Protein AF-A0A7V9NM83-F1 (afdb_monomer_lite)

Foldseek 3Di:
DLLVLLVVLLVLLVVLLVLLVVLLVVLVVCLVVLLVLVVCVVVVNDDPCSVVVSVVVLVVNLVSLVVSLVSLVVSLVSLCPDPSNVVLSVLSPCLSVLSVVLSVCSVVSNSVVSSVSSVVSSVSSVVSSVPGD

Sequence (133 aa):
MTTVELKAGAQKVSTQIKNVSKFIFNLGGVARVIEDLDQEIAAKKASSSAPELNARNKQAVVSTIKNLRAGLAALEIEFRTKPALKNYLFQIQGIAEMTGVAEDQATAGQLTQSGKTLLLVVEKLSDTLAALP

pLDDT: mean 95.81, std 4.39, range [61.69, 98.75]

Structure (mmCIF, N/CA/C/O backbone):
data_AF-A0A7V9NM83-F1
#
_entry.id   AF-A0A7V9NM83-F1
#
loop_
_atom_site.group_PDB
_atom_site.id
_atom_site.type_symbol
_atom_site.label_atom_id
_atom_site.label_alt_id
_atom_site.label_comp_id
_atom_site.label_asym_id
_atom_site.label_entity_id
_atom_site.label_seq_id
_atom_site.pdbx_PDB_ins_code
_atom_site.Cartn_x
_atom_site.Cartn_y
_atom_site.Cartn_z
_atom_site.occupancy
_atom_site.B_iso_or_equiv
_atom_site.auth_seq_id
_atom_site.auth_comp_id
_atom_site.auth_asym_id
_atom_site.auth_atom_id
_atom_site.pdbx_PDB_model_num
ATOM 1 N N . MET A 1 1 ? -20.841 6.824 23.723 1.00 61.69 1 MET A N 1
ATOM 2 C CA . MET A 1 1 ? -19.601 7.305 23.067 1.00 61.69 1 MET A CA 1
ATOM 3 C C . MET A 1 1 ? -18.961 6.222 22.201 1.00 61.69 1 MET A C 1
ATOM 5 O O . MET A 1 1 ? -18.711 6.499 21.036 1.00 61.69 1 MET A O 1
ATOM 9 N N . THR A 1 2 ? -18.834 4.982 22.685 1.00 75.31 2 THR A N 1
ATOM 10 C CA . THR A 1 2 ? -18.213 3.845 21.974 1.00 75.31 2 THR A CA 1
ATOM 11 C C . THR A 1 2 ? -18.741 3.603 20.551 1.00 75.31 2 THR A C 1
ATOM 13 O O . THR A 1 2 ? -17.954 3.514 19.619 1.00 75.31 2 THR A O 1
ATOM 16 N N . THR A 1 3 ? -20.061 3.584 20.333 1.00 84.38 3 THR A N 1
ATOM 17 C CA . THR A 1 3 ? -20.652 3.344 18.997 1.00 84.38 3 THR A CA 1
ATOM 18 C C . THR A 1 3 ? -20.289 4.420 17.967 1.00 84.38 3 THR A C 1
ATOM 20 O O . THR A 1 3 ? -20.111 4.123 16.789 1.00 84.38 3 THR A O 1
ATOM 23 N N . VAL A 1 4 ? -20.143 5.678 18.397 1.00 89.19 4 VAL A N 1
ATOM 24 C CA . VAL A 1 4 ? -19.757 6.786 17.506 1.00 89.19 4 VAL A CA 1
ATOM 25 C C . VAL A 1 4 ? -18.293 6.647 17.088 1.00 89.19 4 VAL A C 1
ATOM 27 O O . VAL A 1 4 ? -17.969 6.835 15.918 1.00 89.19 4 VAL A O 1
ATOM 30 N N . GLU A 1 5 ? -17.415 6.271 18.020 1.00 89.94 5 GLU A N 1
ATOM 31 C CA . GLU A 1 5 ? -15.994 6.045 17.736 1.00 89.94 5 GLU A CA 1
ATOM 32 C C . GLU A 1 5 ? -15.766 4.843 16.814 1.00 89.94 5 GLU A C 1
ATOM 34 O O . GLU A 1 5 ? -14.952 4.932 15.897 1.00 89.94 5 GLU A O 1
ATOM 39 N N . LEU A 1 6 ? -16.518 3.755 17.011 1.00 93.75 6 LEU A N 1
ATOM 40 C CA . LEU A 1 6 ? -16.474 2.569 16.151 1.00 93.75 6 LEU A CA 1
ATOM 41 C C . LEU A 1 6 ? -16.924 2.903 14.725 1.00 93.75 6 LEU A C 1
ATOM 43 O O . LEU A 1 6 ? -16.205 2.612 13.770 1.00 93.75 6 LEU A O 1
ATOM 47 N N . LYS A 1 7 ? -18.041 3.626 14.579 1.00 94.81 7 LYS A N 1
ATOM 48 C CA . LYS A 1 7 ? -18.528 4.087 13.272 1.00 94.81 7 LYS A CA 1
ATOM 49 C C . LYS A 1 7 ? -17.524 5.005 12.571 1.00 94.81 7 LYS A C 1
ATOM 51 O O . LYS A 1 7 ? -17.302 4.872 11.368 1.00 94.81 7 LYS A O 1
ATOM 56 N N . ALA A 1 8 ? -16.895 5.920 13.307 1.00 94.94 8 ALA A N 1
ATOM 57 C CA . ALA A 1 8 ? -15.853 6.788 12.761 1.00 94.94 8 ALA A CA 1
ATOM 58 C C . ALA A 1 8 ? -14.611 5.988 12.325 1.00 94.94 8 ALA A C 1
ATOM 60 O O . ALA A 1 8 ? -14.050 6.255 11.261 1.00 94.94 8 ALA A O 1
ATOM 61 N N . GLY A 1 9 ? -14.206 4.981 13.106 1.00 95.50 9 GLY A N 1
ATOM 62 C CA . GLY A 1 9 ? -13.143 4.043 12.739 1.00 95.50 9 GLY A CA 1
ATOM 63 C C . GLY A 1 9 ? -13.467 3.290 11.447 1.00 95.50 9 GLY A C 1
ATOM 64 O O . GLY A 1 9 ? -12.674 3.322 10.508 1.00 95.50 9 GLY A O 1
ATOM 65 N N . ALA A 1 10 ? -14.667 2.714 11.347 1.00 97.38 10 ALA A N 1
ATOM 66 C CA . ALA A 1 10 ? -15.142 2.007 10.156 1.00 97.38 10 ALA A CA 1
ATOM 67 C C . ALA A 1 10 ? -15.143 2.904 8.907 1.00 97.38 10 ALA A C 1
ATOM 69 O O . ALA A 1 10 ? -14.687 2.500 7.836 1.00 97.38 10 ALA A O 1
ATOM 70 N N . GLN A 1 11 ? -15.580 4.161 9.038 1.00 97.50 11 GLN A N 1
ATOM 71 C CA . GLN A 1 11 ? -15.530 5.135 7.943 1.00 97.50 11 GLN A CA 1
ATOM 72 C C . GLN A 1 11 ? -14.099 5.398 7.458 1.00 97.50 11 GLN A C 1
ATOM 74 O O . GLN A 1 11 ? -13.860 5.494 6.249 1.00 97.50 11 GLN A O 1
ATOM 79 N N . LYS A 1 12 ? -13.132 5.489 8.375 1.00 97.56 12 LYS A N 1
ATOM 80 C CA . LYS A 1 12 ? -11.720 5.684 8.023 1.00 97.56 12 LYS A CA 1
ATOM 81 C C . LYS A 1 12 ? -11.114 4.448 7.366 1.00 97.56 12 LYS A C 1
ATOM 83 O O . LYS A 1 12 ? -10.450 4.597 6.342 1.00 97.56 12 LYS A O 1
ATOM 88 N N . VAL A 1 13 ? -11.404 3.248 7.874 1.00 98.25 13 VAL A N 1
ATOM 89 C CA . VAL A 1 13 ? -11.003 1.982 7.233 1.00 98.25 13 VAL A CA 1
ATOM 90 C C . VAL A 1 13 ? -11.572 1.905 5.813 1.00 98.25 13 VAL A C 1
ATOM 92 O O . VAL A 1 13 ? -10.818 1.736 4.858 1.00 98.25 13 VAL A O 1
ATOM 95 N N . SER A 1 14 ? -12.877 2.148 5.641 1.00 98.44 14 SER A N 1
ATOM 96 C CA . SER A 1 14 ? -13.536 2.174 4.325 1.00 98.44 14 SER A CA 1
ATOM 97 C C . SER A 1 14 ? -12.906 3.190 3.367 1.00 98.44 14 SER A C 1
ATOM 99 O O . SER A 1 14 ? -12.751 2.926 2.173 1.00 98.44 14 SER A O 1
ATOM 101 N N . THR A 1 15 ? -12.506 4.354 3.880 1.00 98.38 15 THR A N 1
ATOM 102 C CA . THR A 1 15 ? -11.808 5.371 3.086 1.00 98.38 15 THR A CA 1
ATOM 103 C C . THR A 1 15 ? -10.457 4.856 2.592 1.00 98.38 15 THR A C 1
ATOM 105 O O . THR A 1 15 ? -10.150 5.008 1.410 1.00 98.38 15 THR A O 1
ATOM 108 N N . GLN A 1 16 ? -9.676 4.193 3.450 1.00 98.38 16 GLN A N 1
ATOM 109 C CA . GLN A 1 16 ? -8.390 3.629 3.039 1.00 98.38 16 GLN A CA 1
ATOM 110 C C . GLN A 1 16 ? -8.541 2.471 2.047 1.00 98.38 16 GLN A C 1
ATOM 112 O O . GLN A 1 16 ? -7.807 2.445 1.062 1.00 98.38 16 GLN A O 1
ATOM 117 N N . ILE A 1 17 ? -9.543 1.598 2.209 1.00 98.75 17 ILE A N 1
ATOM 118 C CA . ILE A 1 17 ? -9.872 0.559 1.212 1.00 98.75 17 ILE A CA 1
ATOM 119 C C . ILE A 1 17 ? -10.052 1.192 -0.169 1.00 98.75 17 ILE A C 1
ATOM 121 O O . ILE A 1 17 ? -9.437 0.756 -1.142 1.00 98.75 17 ILE A O 1
ATOM 125 N N . LYS A 1 18 ? -10.858 2.257 -0.261 1.00 98.62 18 LYS A N 1
ATOM 126 C CA . LYS A 1 18 ? -11.123 2.954 -1.528 1.00 98.62 18 LYS A CA 1
ATOM 127 C C . LYS A 1 18 ? -9.860 3.579 -2.110 1.00 98.62 18 LYS A C 1
ATOM 129 O O . LYS A 1 18 ? -9.654 3.491 -3.317 1.00 98.62 18 LYS A O 1
ATOM 134 N N . ASN A 1 19 ? -9.034 4.210 -1.280 1.00 98.25 19 ASN A N 1
ATOM 135 C CA . ASN A 1 19 ? -7.805 4.861 -1.731 1.00 98.25 19 ASN A CA 1
ATOM 136 C C . ASN A 1 19 ? -6.808 3.846 -2.295 1.00 98.25 19 ASN A C 1
ATOM 138 O O . ASN A 1 19 ? -6.340 4.016 -3.421 1.00 98.25 19 ASN A O 1
ATOM 142 N N . VAL A 1 20 ? -6.536 2.771 -1.549 1.00 98.56 20 VAL A N 1
ATOM 143 C CA . VAL A 1 20 ? -5.596 1.727 -1.972 1.00 98.56 20 VAL A CA 1
ATOM 144 C C . VAL A 1 20 ? -6.133 0.990 -3.203 1.00 98.56 20 VAL A C 1
ATOM 146 O O . VAL A 1 20 ? -5.407 0.831 -4.178 1.00 98.56 20 VAL A O 1
ATOM 149 N N . SER A 1 21 ? -7.423 0.641 -3.235 1.00 98.62 21 SER A N 1
ATOM 150 C CA . SER A 1 21 ? -8.030 -0.053 -4.385 1.00 98.62 21 SER A CA 1
ATOM 151 C C . SER A 1 21 ? -7.980 0.775 -5.671 1.00 98.62 21 SER A C 1
ATOM 1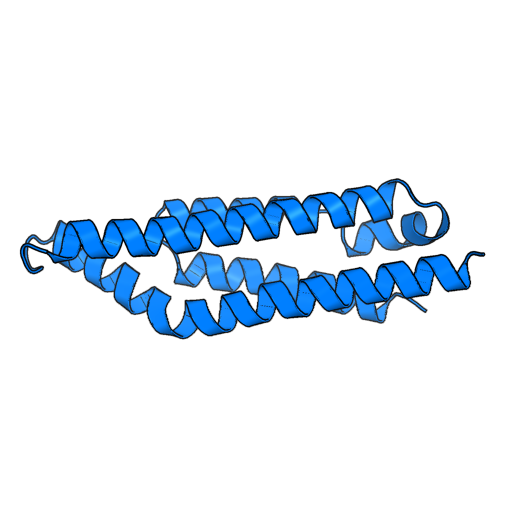53 O O . SER A 1 21 ? -7.630 0.256 -6.728 1.00 98.62 21 SER A O 1
ATOM 155 N N . LYS A 1 22 ? -8.289 2.079 -5.597 1.00 98.25 22 LYS A N 1
ATOM 156 C CA . LYS A 1 22 ? -8.187 2.986 -6.754 1.00 98.25 22 LYS A CA 1
ATOM 157 C C . LYS A 1 22 ? -6.758 3.077 -7.270 1.00 98.25 22 LYS A C 1
ATOM 159 O O . LYS A 1 22 ? -6.541 3.089 -8.478 1.00 98.25 22 LYS A O 1
ATOM 164 N N . PHE A 1 23 ? -5.792 3.141 -6.358 1.00 98.12 23 PHE A N 1
ATOM 165 C CA . PHE A 1 23 ? -4.390 3.148 -6.737 1.00 98.12 23 PHE A CA 1
ATOM 166 C C . PHE A 1 23 ? -3.987 1.845 -7.436 1.00 98.12 23 PHE A C 1
ATOM 168 O O . PHE A 1 23 ? -3.413 1.915 -8.517 1.00 98.12 23 PHE A O 1
ATOM 175 N N . ILE A 1 24 ? -4.346 0.680 -6.883 1.00 98.31 24 ILE A N 1
ATOM 176 C CA . ILE A 1 24 ? -4.068 -0.629 -7.498 1.00 98.31 24 ILE A CA 1
ATOM 177 C C . ILE A 1 24 ? -4.686 -0.721 -8.896 1.00 98.31 24 ILE A C 1
ATOM 179 O O . ILE A 1 24 ? -4.015 -1.161 -9.825 1.00 98.31 24 ILE A O 1
ATOM 183 N N . PHE A 1 25 ? -5.935 -0.276 -9.065 1.00 97.81 25 PHE A N 1
ATOM 184 C CA . PHE A 1 25 ? -6.605 -0.268 -10.367 1.00 97.81 25 PHE A CA 1
ATOM 185 C C . PHE A 1 25 ? -5.819 0.541 -11.407 1.00 97.81 25 PHE A C 1
ATOM 187 O O . PHE A 1 25 ? -5.543 0.048 -12.499 1.00 97.81 25 PHE A O 1
ATOM 194 N N . ASN A 1 26 ? -5.395 1.755 -11.046 1.00 96.06 26 ASN A N 1
ATOM 195 C CA . ASN A 1 26 ? -4.598 2.603 -11.933 1.00 96.06 26 ASN A CA 1
ATOM 196 C C . ASN A 1 26 ? -3.209 2.005 -12.200 1.00 96.06 26 ASN A C 1
ATOM 198 O O . ASN A 1 26 ? -2.742 2.015 -13.337 1.00 96.06 26 ASN A O 1
ATOM 202 N N . LEU A 1 27 ? -2.561 1.457 -11.166 1.00 95.56 27 LEU A N 1
ATOM 203 C CA . LEU A 1 27 ? -1.252 0.818 -11.267 1.00 95.56 27 LEU A CA 1
ATOM 204 C C . LEU A 1 27 ? -1.297 -0.387 -12.212 1.00 95.56 27 LEU A C 1
ATOM 206 O O . LEU A 1 27 ? -0.407 -0.532 -13.043 1.00 95.56 27 LEU A O 1
ATOM 210 N N . GLY A 1 28 ? -2.347 -1.209 -12.147 1.00 92.69 28 GLY A N 1
ATOM 211 C CA . GLY A 1 28 ? -2.510 -2.387 -13.001 1.00 92.69 28 GLY A CA 1
ATOM 212 C C . GLY A 1 28 ? -2.492 -2.072 -14.501 1.00 92.69 28 GLY A C 1
ATOM 213 O O . GLY A 1 28 ? -1.995 -2.879 -15.282 1.00 92.69 28 GLY A O 1
ATOM 214 N N . GLY A 1 29 ? -2.961 -0.886 -14.904 1.00 92.62 29 GLY A N 1
ATOM 215 C CA . GLY A 1 29 ? -2.940 -0.450 -16.304 1.00 92.62 29 GLY A CA 1
ATOM 216 C C . GLY A 1 29 ? -1.560 -0.038 -16.829 1.00 92.62 29 GLY A C 1
ATOM 217 O O . GLY A 1 29 ? -1.357 -0.030 -18.039 1.00 92.62 29 GLY A O 1
ATOM 218 N N . VAL A 1 30 ? -0.610 0.300 -15.948 1.00 93.62 30 VAL A N 1
ATOM 219 C CA . VAL A 1 30 ? 0.692 0.880 -16.339 1.00 93.62 30 VAL A CA 1
ATOM 220 C C . VAL A 1 30 ? 1.907 0.110 -15.822 1.00 93.62 30 VAL A C 1
ATOM 222 O O . VAL A 1 30 ? 2.999 0.288 -16.353 1.00 93.62 30 VAL A O 1
ATOM 225 N N . ALA A 1 31 ? 1.739 -0.755 -14.817 1.00 95.75 31 ALA A N 1
ATOM 226 C CA . ALA A 1 31 ? 2.834 -1.431 -14.121 1.00 95.75 31 ALA A CA 1
ATOM 227 C C . ALA A 1 31 ? 3.744 -2.199 -15.081 1.00 95.75 31 ALA A C 1
ATOM 229 O O . ALA A 1 31 ? 4.945 -1.948 -15.124 1.00 95.75 31 ALA A O 1
ATOM 230 N N . ARG A 1 32 ? 3.153 -3.071 -15.904 1.00 94.94 32 ARG A N 1
ATOM 231 C CA . ARG A 1 32 ? 3.913 -3.898 -16.843 1.00 94.94 32 ARG A CA 1
ATOM 232 C C . ARG A 1 32 ? 4.593 -3.078 -17.936 1.00 94.94 32 ARG A C 1
ATOM 234 O O . ARG A 1 32 ? 5.718 -3.376 -18.298 1.00 94.94 32 ARG A O 1
ATOM 241 N N . VAL A 1 33 ? 3.951 -2.009 -18.408 1.00 94.25 33 VAL A N 1
ATOM 242 C CA . VAL A 1 33 ? 4.544 -1.105 -19.408 1.00 94.25 33 VAL A CA 1
ATOM 243 C C . VAL A 1 33 ? 5.797 -0.426 -18.852 1.00 94.25 33 VAL A C 1
ATOM 245 O O . VAL A 1 33 ? 6.802 -0.332 -19.546 1.00 94.25 33 VAL A O 1
ATOM 248 N N . ILE A 1 34 ? 5.754 0.024 -17.596 1.00 95.62 34 ILE A N 1
ATOM 249 C CA . ILE A 1 34 ? 6.908 0.636 -16.925 1.00 95.62 34 ILE A CA 1
ATOM 250 C C . ILE A 1 34 ? 8.035 -0.387 -16.716 1.00 95.62 34 ILE A C 1
ATOM 252 O O . ILE A 1 34 ? 9.203 -0.066 -16.943 1.00 95.62 34 ILE A O 1
ATOM 256 N N . GLU A 1 35 ? 7.687 -1.608 -16.300 1.00 96.81 35 GLU A N 1
ATOM 257 C CA . GLU A 1 35 ? 8.623 -2.723 -16.101 1.00 96.81 35 GLU A CA 1
ATOM 258 C C . GLU A 1 35 ? 9.307 -3.147 -17.409 1.00 96.81 35 GLU A C 1
ATOM 260 O O . GLU A 1 35 ? 10.532 -3.262 -17.458 1.00 96.81 35 GLU A O 1
ATOM 265 N N . ASP A 1 36 ? 8.534 -3.337 -18.479 1.00 95.44 36 ASP A N 1
ATOM 266 C CA . ASP A 1 36 ? 9.044 -3.708 -19.801 1.00 95.44 36 ASP A CA 1
ATOM 267 C C . ASP A 1 36 ? 9.946 -2.589 -20.360 1.00 95.44 36 ASP A C 1
ATOM 269 O O . ASP A 1 36 ? 11.032 -2.859 -20.879 1.00 95.44 36 ASP A O 1
ATOM 273 N N . LEU A 1 37 ? 9.570 -1.318 -20.163 1.00 95.31 37 LEU A N 1
ATOM 274 C CA . LEU A 1 37 ? 10.385 -0.180 -20.592 1.00 95.31 37 LEU A CA 1
ATOM 275 C C . LEU A 1 37 ? 11.723 -0.101 -19.839 1.00 95.31 37 LEU A C 1
ATOM 277 O O . LEU A 1 37 ? 12.740 0.239 -20.444 1.00 95.31 37 LEU A O 1
ATOM 281 N N . ASP A 1 38 ? 11.770 -0.464 -18.553 1.00 94.50 38 ASP A N 1
ATOM 282 C CA . ASP A 1 38 ? 13.034 -0.578 -17.809 1.00 94.50 38 ASP A CA 1
ATOM 283 C C . ASP A 1 38 ? 13.963 -1.639 -18.421 1.00 94.50 38 ASP A C 1
ATOM 285 O O . ASP A 1 38 ? 15.174 -1.415 -18.527 1.00 94.50 38 ASP A O 1
ATOM 289 N N . GLN A 1 39 ? 13.412 -2.767 -18.883 1.00 94.81 39 GLN A N 1
ATOM 290 C CA . GLN A 1 39 ? 14.191 -3.803 -19.568 1.00 94.81 39 GLN A CA 1
ATOM 291 C C . GLN A 1 39 ? 14.725 -3.312 -20.918 1.00 94.81 39 G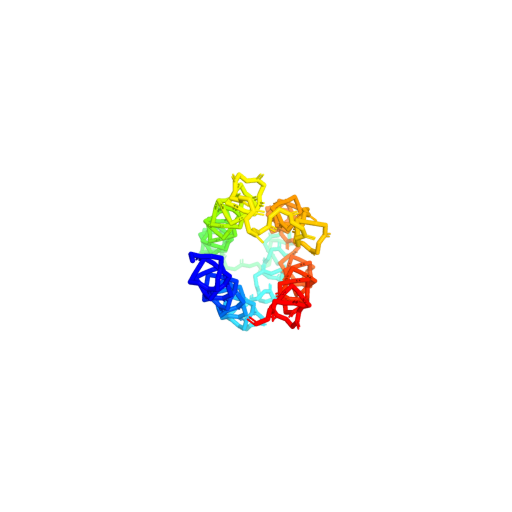LN A C 1
ATOM 293 O O . GLN A 1 39 ? 15.889 -3.550 -21.249 1.00 94.81 39 GLN A O 1
ATOM 298 N N . GLU A 1 40 ? 13.913 -2.588 -21.691 1.00 95.62 40 GLU A N 1
ATOM 299 C CA . GLU A 1 40 ? 14.342 -1.996 -22.962 1.00 95.62 40 GLU A CA 1
ATOM 300 C C . GLU A 1 40 ? 15.430 -0.932 -22.777 1.00 95.62 40 GLU A C 1
ATOM 302 O O . GLU A 1 40 ? 16.387 -0.887 -23.559 1.00 95.62 40 GLU A O 1
ATOM 307 N N . ILE A 1 41 ? 15.322 -0.101 -21.734 1.00 94.88 41 ILE A N 1
ATOM 308 C CA . ILE A 1 41 ? 16.341 0.890 -21.362 1.00 94.88 41 ILE A CA 1
ATOM 309 C C . ILE A 1 41 ? 17.651 0.180 -21.002 1.00 94.88 41 ILE A C 1
ATOM 311 O O . ILE A 1 41 ? 18.705 0.532 -21.539 1.00 94.88 41 ILE A O 1
ATOM 315 N N . ALA A 1 42 ? 17.597 -0.855 -20.156 1.00 93.88 42 ALA A N 1
ATOM 316 C CA . ALA A 1 42 ? 18.771 -1.647 -19.783 1.00 93.88 42 ALA A CA 1
ATOM 317 C C . ALA A 1 42 ? 19.418 -2.338 -20.998 1.00 93.88 42 ALA A C 1
ATOM 319 O O . ALA A 1 42 ? 20.644 -2.407 -21.105 1.00 93.88 42 ALA A O 1
ATOM 320 N N . ALA A 1 43 ? 18.601 -2.786 -21.954 1.00 95.81 43 ALA A N 1
ATOM 321 C CA . ALA A 1 43 ? 19.047 -3.386 -23.208 1.00 95.81 43 ALA A CA 1
ATOM 322 C C . ALA A 1 43 ? 19.507 -2.364 -24.269 1.00 95.81 43 ALA A C 1
ATOM 324 O O . ALA A 1 43 ? 19.917 -2.780 -25.354 1.00 95.81 43 ALA A O 1
ATOM 325 N N . LYS A 1 44 ? 19.444 -1.052 -23.989 1.00 93.31 44 LYS A N 1
ATOM 326 C CA . LYS A 1 44 ? 19.730 0.044 -24.939 1.00 93.31 44 LYS A CA 1
ATOM 327 C C . LYS A 1 44 ? 18.872 -0.004 -26.215 1.00 93.31 44 LYS A C 1
ATOM 329 O O . LYS A 1 44 ? 19.326 0.392 -27.285 1.00 93.31 44 LYS A O 1
ATOM 334 N N . LYS A 1 45 ? 17.642 -0.513 -26.101 1.00 94.00 45 LYS A N 1
ATOM 335 C CA . LYS A 1 45 ? 16.666 -0.639 -27.200 1.00 94.00 45 LYS A CA 1
ATOM 336 C C . LYS A 1 45 ? 15.579 0.437 -27.174 1.00 94.00 45 LYS A C 1
ATOM 338 O O . LYS A 1 45 ? 14.872 0.596 -28.163 1.00 94.00 45 LYS A O 1
ATOM 343 N N . ALA A 1 46 ? 15.451 1.159 -26.064 1.00 92.25 46 ALA A N 1
ATOM 344 C CA . ALA A 1 46 ? 14.448 2.201 -25.895 1.00 92.25 46 ALA A CA 1
ATOM 345 C C . ALA A 1 46 ? 14.806 3.499 -26.649 1.00 92.25 46 ALA A C 1
ATOM 347 O O . ALA A 1 46 ? 15.969 3.761 -26.966 1.00 92.25 46 ALA A O 1
ATOM 348 N N . SER A 1 47 ? 13.799 4.341 -26.903 1.00 91.50 47 SER A N 1
ATOM 349 C CA . SER A 1 47 ? 14.005 5.682 -27.464 1.00 91.50 47 SER A CA 1
ATOM 350 C C . SER A 1 47 ? 14.804 6.581 -26.509 1.00 91.50 47 SER A C 1
ATOM 352 O O . SER A 1 47 ? 14.847 6.359 -25.299 1.00 91.50 47 SER A O 1
ATOM 354 N N . SER A 1 48 ? 15.408 7.651 -27.031 1.00 88.44 48 SER A N 1
ATOM 355 C CA . SER A 1 48 ? 16.219 8.581 -26.230 1.00 88.44 48 SER A CA 1
ATOM 356 C C . SER A 1 48 ? 15.441 9.300 -25.118 1.00 88.44 48 SER A C 1
ATOM 358 O O . SER A 1 48 ? 16.039 9.671 -24.113 1.00 88.44 48 SER A O 1
ATOM 360 N N . SER A 1 49 ? 14.122 9.474 -25.261 1.00 91.62 49 SER A N 1
ATOM 361 C CA . SER A 1 49 ? 13.257 10.089 -24.243 1.00 91.62 49 SER A CA 1
ATOM 362 C C . SER A 1 49 ? 12.713 9.098 -23.205 1.00 91.62 49 SER A C 1
ATOM 364 O O . SER A 1 49 ? 12.228 9.519 -22.152 1.00 91.62 49 SER A O 1
ATOM 366 N N . ALA A 1 50 ? 12.784 7.790 -23.472 1.00 92.50 50 ALA A N 1
ATOM 367 C CA . ALA A 1 50 ? 12.204 6.763 -22.611 1.00 92.50 50 ALA A CA 1
ATOM 368 C C . ALA A 1 50 ? 12.777 6.729 -21.180 1.00 92.50 50 ALA A C 1
ATOM 370 O O . ALA A 1 50 ? 11.971 6.627 -20.253 1.00 92.50 50 ALA A O 1
ATOM 371 N N . PRO A 1 51 ? 14.103 6.860 -20.938 1.00 94.19 51 PRO A N 1
ATOM 372 C CA . PRO A 1 51 ? 14.650 6.787 -19.582 1.00 94.19 51 PRO A CA 1
ATOM 373 C C . PRO A 1 51 ? 14.083 7.845 -18.636 1.00 94.19 51 PRO A C 1
ATOM 375 O O . PRO A 1 51 ? 13.709 7.536 -17.505 1.00 94.19 51 PRO A O 1
ATOM 378 N N . GLU A 1 52 ? 13.980 9.088 -19.106 1.00 94.44 52 GLU A N 1
ATOM 379 C CA . GLU A 1 52 ? 13.484 10.193 -18.290 1.00 94.44 52 GLU A CA 1
ATOM 380 C C . GLU A 1 52 ? 11.986 10.049 -18.000 1.00 94.44 52 GLU A C 1
ATOM 382 O O . GLU A 1 52 ? 11.555 10.202 -16.854 1.00 94.44 52 GLU A O 1
ATOM 387 N N . LEU A 1 53 ? 11.189 9.705 -19.017 1.00 92.69 53 LEU A N 1
ATOM 388 C CA . LEU A 1 53 ? 9.752 9.483 -18.853 1.00 92.69 53 LEU A CA 1
ATOM 389 C C . LEU A 1 53 ? 9.471 8.314 -17.901 1.00 92.69 53 LEU A C 1
ATOM 391 O O . LEU A 1 53 ? 8.631 8.442 -17.007 1.00 92.69 53 LEU A O 1
ATOM 395 N N . ASN A 1 54 ? 10.207 7.205 -18.031 1.00 94.88 54 ASN A N 1
ATOM 396 C CA . ASN A 1 54 ? 10.011 6.046 -17.165 1.00 94.88 54 ASN A CA 1
ATOM 397 C C . ASN A 1 54 ? 10.406 6.343 -15.713 1.00 94.88 54 ASN A C 1
ATOM 399 O O . ASN A 1 54 ? 9.693 5.965 -14.782 1.00 94.88 54 ASN A O 1
ATOM 403 N N . ALA A 1 55 ? 11.503 7.078 -15.501 1.00 94.88 55 ALA A N 1
ATOM 404 C CA . ALA A 1 55 ? 11.923 7.508 -14.170 1.00 94.88 55 ALA A CA 1
ATOM 405 C C . ALA A 1 55 ? 10.861 8.384 -13.484 1.00 94.88 55 ALA A C 1
ATOM 407 O O . ALA A 1 55 ? 10.534 8.146 -12.319 1.00 94.88 55 ALA A O 1
ATOM 408 N N . ARG A 1 56 ? 10.267 9.342 -14.211 1.00 95.25 56 ARG A N 1
ATOM 409 C CA . ARG A 1 56 ? 9.177 10.189 -13.692 1.00 95.25 56 ARG A CA 1
ATOM 410 C C . ARG A 1 56 ? 7.946 9.367 -13.308 1.00 95.25 56 ARG A C 1
ATOM 412 O O . ARG A 1 56 ? 7.392 9.571 -12.228 1.00 95.25 56 ARG A O 1
ATOM 419 N N . ASN A 1 57 ? 7.548 8.411 -14.148 1.00 94.44 57 ASN A N 1
ATOM 420 C CA . ASN A 1 57 ? 6.412 7.532 -13.862 1.00 94.44 57 ASN A CA 1
ATOM 421 C C . ASN A 1 57 ? 6.656 6.685 -12.605 1.00 94.44 57 ASN A C 1
ATOM 423 O O . ASN A 1 57 ? 5.809 6.653 -11.712 1.00 94.44 57 ASN A O 1
ATOM 427 N N . LYS A 1 58 ? 7.837 6.065 -12.481 1.00 96.50 58 LYS A N 1
ATOM 428 C CA . LYS A 1 58 ? 8.216 5.305 -11.278 1.00 96.50 58 LYS A CA 1
ATOM 429 C C . LYS A 1 58 ? 8.212 6.174 -10.028 1.00 96.50 58 LYS A C 1
ATOM 431 O O . LYS A 1 58 ? 7.659 5.777 -9.005 1.00 96.50 58 LYS A O 1
ATOM 436 N N . GLN A 1 59 ? 8.769 7.380 -10.111 1.00 97.06 59 GLN A N 1
ATOM 437 C CA . GLN A 1 59 ? 8.781 8.309 -8.986 1.00 97.06 59 GLN A CA 1
ATOM 438 C C . GLN A 1 59 ? 7.361 8.689 -8.541 1.00 97.06 59 GLN A C 1
ATOM 440 O O . GLN A 1 59 ? 7.098 8.755 -7.339 1.00 97.06 59 GLN A O 1
ATOM 445 N N . ALA A 1 60 ? 6.434 8.891 -9.481 1.00 96.62 60 ALA A N 1
ATOM 446 C CA . ALA A 1 60 ? 5.034 9.165 -9.164 1.00 96.62 60 ALA A CA 1
ATOM 447 C C . ALA A 1 60 ? 4.360 7.980 -8.446 1.00 96.62 60 ALA A C 1
ATOM 449 O O . ALA A 1 60 ? 3.646 8.181 -7.458 1.00 96.62 60 ALA A O 1
ATOM 450 N N . VAL A 1 61 ? 4.629 6.746 -8.890 1.00 97.69 61 VAL A N 1
ATOM 451 C CA . VAL A 1 61 ? 4.141 5.514 -8.246 1.00 97.69 61 VAL A CA 1
ATOM 452 C C . VAL A 1 61 ? 4.671 5.409 -6.814 1.00 97.69 61 VAL A C 1
ATOM 454 O O . VAL A 1 61 ? 3.877 5.326 -5.878 1.00 97.69 61 VAL A O 1
ATOM 457 N N . VAL A 1 62 ? 5.991 5.503 -6.621 1.00 98.19 62 VAL A N 1
ATOM 458 C CA . VAL A 1 62 ? 6.631 5.422 -5.295 1.00 98.19 62 VAL A CA 1
ATOM 459 C C . VAL A 1 62 ? 6.121 6.523 -4.363 1.00 98.19 62 VAL A C 1
ATOM 461 O O . VAL A 1 62 ? 5.748 6.250 -3.222 1.00 98.19 62 VAL A O 1
ATOM 464 N N . SER A 1 63 ? 6.026 7.765 -4.848 1.00 98.12 63 SER A N 1
ATOM 465 C CA . SER A 1 63 ? 5.500 8.887 -4.063 1.00 98.12 63 SER A CA 1
ATOM 466 C C . SER A 1 63 ? 4.058 8.644 -3.610 1.00 98.12 63 SER A C 1
ATOM 468 O O . SER A 1 63 ? 3.710 8.921 -2.460 1.00 98.12 63 SER A O 1
ATOM 470 N N . THR A 1 64 ? 3.229 8.069 -4.480 1.00 98.06 64 THR A N 1
ATOM 471 C CA . THR A 1 64 ? 1.844 7.735 -4.137 1.00 98.06 64 THR A CA 1
ATOM 472 C C . THR A 1 64 ? 1.781 6.637 -3.076 1.00 98.06 64 THR A C 1
ATOM 474 O O . THR A 1 64 ? 1.035 6.784 -2.109 1.00 98.06 64 THR A O 1
ATOM 477 N N . ILE A 1 65 ? 2.599 5.584 -3.185 1.00 98.56 65 ILE A N 1
ATOM 478 C CA . ILE A 1 65 ? 2.662 4.514 -2.174 1.00 98.56 65 ILE A CA 1
ATOM 479 C C . ILE A 1 65 ? 3.121 5.066 -0.823 1.00 98.56 65 ILE A C 1
ATOM 481 O O . ILE A 1 65 ? 2.515 4.759 0.202 1.00 98.56 65 ILE A O 1
ATOM 485 N N . LYS A 1 66 ? 4.117 5.954 -0.811 1.00 98.38 66 LYS A N 1
ATOM 486 C CA . LYS A 1 66 ? 4.572 6.628 0.411 1.00 98.38 66 LYS A CA 1
ATOM 487 C C . LYS A 1 66 ? 3.449 7.428 1.086 1.00 98.38 66 LYS A C 1
ATOM 489 O O . LYS A 1 66 ? 3.306 7.386 2.309 1.00 98.38 66 LYS A O 1
ATOM 494 N N . ASN A 1 67 ? 2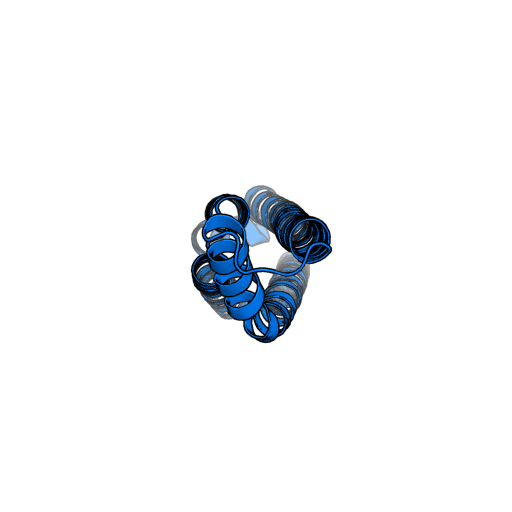.615 8.115 0.302 1.00 98.19 67 ASN A N 1
ATOM 495 C CA . ASN A 1 67 ? 1.447 8.835 0.821 1.00 98.19 67 ASN A CA 1
ATOM 496 C C . ASN A 1 67 ? 0.380 7.879 1.381 1.00 98.19 67 ASN A C 1
ATOM 498 O O . ASN A 1 67 ? -0.179 8.143 2.448 1.00 98.19 67 ASN A O 1
ATOM 502 N N . LEU A 1 68 ? 0.130 6.749 0.709 1.00 98.25 68 LEU A N 1
ATOM 503 C CA . LEU A 1 68 ? -0.748 5.696 1.231 1.00 98.25 68 LEU A CA 1
ATOM 504 C C . LEU A 1 68 ? -0.215 5.156 2.562 1.00 98.25 68 LEU A C 1
ATOM 506 O O . LEU A 1 68 ? -0.964 5.090 3.536 1.00 98.25 68 LEU A O 1
ATOM 510 N N . ARG A 1 69 ? 1.087 4.859 2.646 1.00 98.44 69 ARG A N 1
ATOM 511 C CA . ARG A 1 69 ? 1.735 4.371 3.871 1.00 98.44 69 ARG A CA 1
ATOM 512 C C . ARG A 1 69 ? 1.540 5.325 5.041 1.00 98.44 69 ARG A C 1
ATOM 514 O O . ARG A 1 69 ? 1.214 4.875 6.136 1.00 98.44 69 ARG A O 1
ATOM 521 N N . ALA A 1 70 ? 1.688 6.630 4.817 1.00 98.19 70 ALA A N 1
ATOM 522 C CA . ALA A 1 70 ? 1.449 7.634 5.850 1.00 98.19 70 ALA A CA 1
ATOM 523 C C . ALA A 1 70 ? -0.007 7.612 6.357 1.00 98.19 70 ALA A C 1
ATOM 525 O O . ALA A 1 70 ? -0.241 7.636 7.566 1.00 98.19 70 ALA A O 1
ATOM 526 N N . GLY A 1 71 ? -0.985 7.502 5.450 1.00 97.69 71 GLY A N 1
ATOM 527 C CA . GLY A 1 71 ? -2.401 7.385 5.813 1.00 97.69 71 GLY A CA 1
ATOM 528 C C . GLY A 1 71 ? -2.722 6.111 6.603 1.00 97.69 71 GLY A C 1
ATOM 529 O O . GLY A 1 71 ? -3.481 6.155 7.571 1.00 97.69 71 GLY A O 1
ATOM 530 N N . LEU A 1 72 ? -2.108 4.989 6.228 1.00 98.44 72 LEU A N 1
ATOM 531 C CA . LEU A 1 72 ? -2.278 3.696 6.897 1.00 98.44 72 LEU A CA 1
ATOM 532 C C . LEU A 1 72 ? -1.595 3.660 8.270 1.00 98.44 72 LEU A C 1
ATOM 534 O O . LEU A 1 72 ? -2.181 3.166 9.230 1.00 98.44 72 LEU A O 1
ATOM 538 N N . ALA A 1 73 ? -0.414 4.265 8.405 1.00 98.38 73 ALA A N 1
ATOM 539 C CA . ALA A 1 73 ? 0.255 4.430 9.694 1.00 98.38 73 ALA A CA 1
ATOM 540 C C . ALA A 1 73 ? -0.582 5.280 10.664 1.00 98.38 73 ALA A C 1
ATOM 542 O O . ALA A 1 73 ? -0.727 4.927 11.834 1.00 98.38 73 ALA A O 1
ATOM 543 N N . ALA A 1 74 ? -1.182 6.372 10.178 1.00 98.00 74 ALA A N 1
ATOM 544 C CA . ALA A 1 74 ? -2.082 7.192 10.986 1.00 98.00 74 ALA A CA 1
ATOM 545 C C . ALA A 1 74 ? -3.316 6.399 11.456 1.00 98.00 74 ALA A C 1
ATOM 547 O O . ALA A 1 74 ? -3.727 6.525 12.611 1.00 98.00 74 ALA A O 1
ATOM 548 N N . LEU A 1 75 ? -3.872 5.546 10.589 1.00 97.88 75 LEU A N 1
ATOM 549 C CA . LEU A 1 75 ? -4.993 4.672 10.927 1.00 97.88 75 LEU A CA 1
ATOM 550 C C . LEU A 1 75 ? -4.613 3.635 11.998 1.00 97.88 75 LEU A C 1
ATOM 552 O O . LEU A 1 75 ? -5.351 3.468 12.967 1.00 97.88 75 LEU A O 1
ATOM 556 N N . GLU A 1 76 ? -3.449 2.989 11.889 1.00 97.31 76 GLU A N 1
ATOM 557 C CA . GLU A 1 76 ? -2.962 2.077 12.935 1.00 97.31 76 GLU A CA 1
ATOM 558 C C . GLU A 1 76 ? -2.772 2.779 14.285 1.00 97.31 76 GLU A C 1
ATOM 560 O O . GLU A 1 76 ? -3.148 2.238 15.329 1.00 97.31 76 GLU A O 1
ATOM 565 N N . ILE A 1 77 ? -2.196 3.987 14.285 1.00 97.62 77 ILE A N 1
ATOM 566 C CA . ILE A 1 77 ? -2.014 4.786 15.505 1.00 97.62 77 ILE A CA 1
ATOM 567 C C . ILE A 1 77 ? -3.368 5.076 16.151 1.00 97.62 77 ILE A C 1
ATOM 569 O O . ILE A 1 77 ? -3.509 4.964 17.369 1.00 97.62 77 ILE A O 1
ATOM 573 N N . GLU A 1 78 ? -4.382 5.412 15.360 1.00 96.19 78 GLU A N 1
ATOM 574 C CA . GLU A 1 78 ? -5.731 5.646 15.864 1.00 96.19 78 GLU A CA 1
ATOM 575 C C . GLU A 1 78 ? -6.334 4.393 16.514 1.00 96.19 78 GLU A C 1
ATOM 577 O O . GLU A 1 78 ? -6.865 4.480 17.623 1.00 96.19 78 GLU A O 1
ATOM 582 N N . PHE A 1 79 ? -6.184 3.220 15.890 1.00 97.12 79 PHE A N 1
ATOM 583 C CA . PHE A 1 79 ? -6.621 1.952 16.484 1.00 97.12 79 PHE A CA 1
ATOM 584 C C . PHE A 1 79 ? -5.872 1.628 17.776 1.00 97.12 79 PHE A C 1
ATOM 586 O O . PHE A 1 79 ? -6.458 1.107 18.719 1.00 97.12 79 PHE A O 1
ATOM 593 N N . ARG A 1 80 ? -4.586 1.976 17.859 1.00 96.62 80 ARG A N 1
ATOM 594 C CA . ARG A 1 80 ? -3.771 1.762 19.061 1.00 96.62 80 ARG A CA 1
ATOM 595 C C . ARG A 1 80 ? -4.152 2.690 20.214 1.00 96.62 80 ARG A C 1
ATOM 597 O O . ARG A 1 80 ? -4.049 2.290 21.373 1.00 96.62 80 ARG A O 1
ATOM 604 N N . THR A 1 81 ? -4.541 3.924 19.907 1.00 95.69 81 THR A N 1
ATOM 605 C CA . THR A 1 81 ? -4.705 4.995 20.904 1.00 95.69 81 THR A CA 1
ATOM 606 C C . THR A 1 81 ? -6.143 5.177 21.373 1.00 95.69 81 THR A C 1
ATOM 608 O O . THR A 1 81 ? -6.349 5.604 22.508 1.00 95.69 81 THR A O 1
ATOM 611 N N . LYS A 1 82 ? -7.144 4.828 20.557 1.00 94.81 82 LYS A N 1
ATOM 612 C CA . LYS A 1 82 ? -8.555 4.957 20.939 1.00 94.81 82 LYS A CA 1
ATOM 613 C C . LYS A 1 82 ? -9.054 3.716 21.681 1.00 94.81 82 LYS A C 1
ATOM 615 O O . LYS A 1 82 ? -9.034 2.630 21.098 1.00 94.81 82 LYS A O 1
ATOM 620 N N . PRO A 1 83 ? -9.585 3.848 22.915 1.00 93.12 83 PRO A N 1
ATOM 621 C CA . PRO A 1 83 ? -10.045 2.704 23.705 1.00 93.12 83 PRO A CA 1
ATOM 622 C C . PRO A 1 83 ? -11.056 1.813 22.973 1.00 93.12 83 PRO A C 1
ATOM 624 O O . PRO A 1 83 ? -10.936 0.593 23.020 1.00 93.12 83 PRO A O 1
ATOM 627 N N . ALA A 1 84 ? -12.003 2.413 22.242 1.00 92.81 84 ALA A N 1
ATOM 628 C CA . ALA A 1 84 ? -13.019 1.677 21.491 1.00 92.81 84 ALA A CA 1
ATOM 629 C C . ALA A 1 84 ? -12.439 0.841 20.332 1.00 92.81 84 ALA A C 1
ATOM 631 O O . ALA A 1 84 ? -12.963 -0.226 20.027 1.00 92.81 84 ALA A O 1
ATOM 632 N N . LEU A 1 85 ? -11.357 1.306 19.696 1.00 95.25 85 LEU A N 1
ATOM 633 C CA . LEU A 1 85 ? -10.747 0.650 18.532 1.00 95.25 85 LEU A CA 1
ATOM 634 C C . LEU A 1 85 ? -9.632 -0.330 18.909 1.00 95.25 85 LEU A C 1
ATOM 636 O O . LEU A 1 85 ? -9.307 -1.218 18.124 1.00 95.25 85 LEU A O 1
ATOM 640 N N . LYS A 1 86 ? -9.074 -0.208 20.117 1.00 94.69 86 LYS A N 1
ATOM 641 C CA . LYS A 1 86 ? -7.936 -1.007 20.587 1.00 94.69 86 LYS A CA 1
ATOM 642 C C . LYS A 1 86 ? -8.180 -2.512 20.508 1.00 94.69 86 LYS A C 1
ATOM 644 O O . LYS A 1 86 ? -7.267 -3.255 20.157 1.00 94.69 86 LYS A O 1
ATOM 649 N N . ASN A 1 87 ? -9.413 -2.948 20.759 1.00 93.06 87 ASN A N 1
ATOM 650 C CA . ASN A 1 87 ? -9.805 -4.357 20.665 1.00 93.06 87 ASN A CA 1
ATOM 651 C C . ASN A 1 87 ? -9.711 -4.916 19.237 1.00 93.06 87 ASN A C 1
ATOM 653 O O . ASN A 1 87 ? -9.621 -6.123 19.078 1.00 93.06 87 ASN A O 1
ATOM 657 N N . TYR A 1 88 ? -9.687 -4.058 18.216 1.00 95.56 88 TYR A N 1
ATOM 658 C CA . TYR A 1 88 ? -9.582 -4.432 16.804 1.00 95.56 88 TYR A CA 1
ATOM 659 C C . TYR A 1 88 ? -8.178 -4.193 16.236 1.00 95.56 88 TYR A C 1
ATOM 661 O O . TYR A 1 88 ? -7.943 -4.448 15.058 1.00 95.56 88 TYR A O 1
ATOM 669 N N . LEU A 1 89 ? -7.220 -3.719 17.046 1.00 94.81 89 LEU A N 1
ATOM 670 C CA . LEU A 1 89 ? -5.863 -3.415 16.579 1.00 94.81 89 LEU A CA 1
ATOM 671 C C . LEU A 1 89 ? -5.195 -4.627 15.918 1.00 94.81 89 LEU A C 1
ATOM 673 O O . LEU A 1 89 ? -4.525 -4.464 14.906 1.00 94.81 89 LEU A O 1
ATOM 677 N N . PHE A 1 90 ? -5.401 -5.835 16.446 1.00 94.38 90 PHE A N 1
ATOM 678 C CA . PHE A 1 90 ? -4.810 -7.057 15.889 1.00 94.38 90 PHE A CA 1
ATOM 679 C C . PHE A 1 90 ? -5.255 -7.334 14.439 1.00 94.38 90 PHE A C 1
ATOM 681 O O . PHE A 1 90 ? -4.496 -7.917 13.665 1.00 94.38 90 PHE A O 1
ATOM 688 N N . GLN A 1 91 ? -6.455 -6.878 14.052 1.00 94.06 91 GLN A N 1
ATOM 689 C CA . GLN A 1 91 ? -6.967 -7.032 12.689 1.00 94.06 91 GLN A CA 1
ATOM 690 C C . GLN A 1 91 ? -6.190 -6.162 11.705 1.00 94.06 91 GLN A C 1
ATOM 692 O O . GLN A 1 91 ? -5.879 -6.606 10.604 1.00 94.06 91 GLN A O 1
ATOM 697 N N . ILE A 1 92 ? -5.807 -4.955 12.126 1.00 94.69 92 ILE A N 1
ATOM 698 C CA . ILE A 1 92 ? -5.218 -3.943 11.248 1.00 94.69 92 ILE A CA 1
ATOM 699 C C . ILE A 1 92 ? -3.701 -3.791 11.403 1.00 94.69 92 ILE A C 1
ATOM 701 O O . ILE A 1 92 ? -3.049 -3.277 10.507 1.00 94.69 92 ILE A O 1
ATOM 705 N N . GLN A 1 93 ? -3.105 -4.244 12.502 1.00 96.19 93 GLN A N 1
ATOM 706 C CA . GLN A 1 93 ? -1.674 -4.081 12.764 1.00 96.19 93 GLN A CA 1
ATOM 707 C C . GLN A 1 93 ? -0.806 -4.650 11.629 1.00 96.19 93 GLN A C 1
ATOM 709 O O . GLN A 1 93 ? -1.016 -5.782 11.193 1.00 96.19 93 GLN A O 1
ATOM 714 N N . GLY A 1 94 ? 0.190 -3.878 11.188 1.00 97.12 94 GLY A N 1
ATOM 715 C CA . GLY A 1 94 ? 1.153 -4.271 10.158 1.00 97.12 94 GLY A CA 1
ATOM 716 C C . GLY A 1 94 ? 0.800 -3.791 8.746 1.00 97.12 94 GLY A C 1
ATOM 717 O O . GLY A 1 94 ? 1.607 -3.959 7.835 1.00 97.12 94 GLY A O 1
ATOM 718 N N . ILE A 1 95 ? -0.355 -3.148 8.528 1.00 98.06 95 ILE A N 1
ATOM 719 C CA . ILE A 1 95 ? -0.714 -2.560 7.224 1.00 98.06 95 ILE A CA 1
ATOM 720 C C . ILE A 1 95 ? 0.293 -1.498 6.767 1.00 98.06 95 ILE A C 1
ATOM 722 O O . ILE A 1 95 ? 0.598 -1.414 5.576 1.00 98.06 95 ILE A O 1
ATOM 726 N N . ALA A 1 96 ? 0.842 -0.705 7.690 1.00 98.19 96 ALA A N 1
ATOM 727 C CA . ALA A 1 96 ? 1.821 0.325 7.355 1.00 98.19 96 ALA A CA 1
ATOM 728 C C . ALA A 1 96 ? 3.168 -0.288 6.945 1.00 98.19 96 ALA A C 1
ATOM 730 O O . ALA A 1 96 ? 3.812 0.202 6.017 1.00 98.19 96 ALA A O 1
ATOM 731 N N . GLU A 1 97 ? 3.566 -1.379 7.598 1.00 98.31 97 GLU A N 1
ATOM 732 C CA . GLU A 1 97 ? 4.778 -2.135 7.275 1.00 98.31 97 GLU A CA 1
ATOM 733 C C . GLU A 1 97 ? 4.647 -2.854 5.928 1.00 98.31 97 GLU A C 1
ATOM 735 O O . GLU A 1 97 ? 5.504 -2.685 5.065 1.00 98.31 97 GLU A O 1
ATOM 740 N N . MET A 1 98 ? 3.531 -3.551 5.682 1.00 98.44 98 MET A N 1
ATOM 741 C CA . MET A 1 98 ? 3.250 -4.175 4.379 1.00 98.44 98 MET A CA 1
ATOM 742 C C . MET A 1 98 ? 3.233 -3.153 3.237 1.00 98.44 98 MET A C 1
ATOM 744 O O . MET A 1 98 ? 3.713 -3.427 2.139 1.00 98.44 98 MET A O 1
ATOM 748 N N . THR A 1 99 ? 2.730 -1.943 3.491 1.00 98.56 99 THR A N 1
ATOM 749 C CA . THR A 1 99 ? 2.790 -0.856 2.502 1.00 98.56 99 THR A CA 1
ATOM 750 C C . THR A 1 99 ? 4.222 -0.359 2.290 1.00 98.56 99 THR A C 1
ATOM 752 O O . THR A 1 99 ? 4.566 0.031 1.180 1.00 98.56 99 THR A O 1
ATOM 755 N N . GLY A 1 100 ? 5.075 -0.410 3.318 1.00 98.62 100 GLY A N 1
ATOM 756 C CA . GLY A 1 100 ? 6.517 -0.178 3.183 1.00 98.62 100 GLY A CA 1
ATOM 757 C C . GLY A 1 100 ? 7.185 -1.211 2.277 1.00 98.62 100 GLY A C 1
ATOM 758 O O . GLY A 1 100 ? 7.897 -0.837 1.355 1.00 98.62 100 GLY A O 1
ATOM 759 N N . VAL A 1 101 ? 6.851 -2.494 2.435 1.00 98.75 101 VAL A N 1
ATOM 760 C CA . VAL A 1 101 ? 7.318 -3.555 1.524 1.00 98.75 101 VAL A CA 1
ATOM 761 C C . VAL A 1 101 ? 6.881 -3.277 0.079 1.00 98.75 101 VAL A C 1
ATOM 763 O O . VAL A 1 101 ? 7.664 -3.451 -0.855 1.00 98.75 101 VAL A O 1
ATOM 766 N N . ALA A 1 102 ? 5.650 -2.801 -0.128 1.00 98.75 102 ALA A N 1
ATOM 767 C CA . ALA A 1 102 ? 5.185 -2.394 -1.452 1.00 98.75 102 ALA A CA 1
ATOM 768 C C . ALA A 1 102 ? 5.938 -1.163 -2.002 1.00 98.75 102 ALA A C 1
ATOM 770 O O . ALA A 1 102 ? 6.184 -1.095 -3.209 1.00 98.75 102 ALA A O 1
ATOM 771 N N . GLU A 1 103 ? 6.306 -0.202 -1.148 1.00 98.50 103 GLU A N 1
ATOM 772 C CA . GLU A 1 103 ? 7.128 0.971 -1.497 1.00 98.50 103 GLU A CA 1
ATOM 773 C C . GLU A 1 103 ? 8.523 0.536 -1.974 1.00 98.50 103 GLU A C 1
ATOM 775 O O . GLU A 1 103 ? 8.987 0.990 -3.024 1.00 98.50 103 GLU A O 1
ATOM 780 N N . ASP A 1 104 ? 9.151 -0.400 -1.260 1.00 98.62 104 ASP A N 1
ATOM 781 C CA . ASP A 1 104 ? 10.463 -0.956 -1.604 1.00 98.62 104 ASP A CA 1
ATOM 782 C C . ASP A 1 104 ? 10.416 -1.726 -2.930 1.00 98.62 104 ASP A C 1
ATOM 784 O O . ASP A 1 104 ? 11.254 -1.514 -3.808 1.00 98.62 104 ASP A O 1
ATOM 788 N N . GLN A 1 105 ? 9.388 -2.559 -3.129 1.00 98.56 105 GLN A N 1
ATOM 789 C CA . GLN A 1 105 ? 9.155 -3.262 -4.396 1.00 98.56 105 GLN A CA 1
ATOM 790 C C . GLN A 1 105 ? 8.989 -2.281 -5.559 1.00 98.56 105 GLN A C 1
ATOM 792 O O . GLN A 1 105 ? 9.601 -2.463 -6.611 1.00 98.56 105 GLN A O 1
ATOM 797 N N . ALA A 1 106 ? 8.209 -1.211 -5.374 1.00 98.19 106 ALA A N 1
ATOM 798 C CA . ALA A 1 106 ? 8.027 -0.204 -6.413 1.00 98.19 106 ALA A CA 1
ATOM 799 C C . ALA A 1 106 ? 9.325 0.554 -6.726 1.00 98.19 106 ALA A C 1
ATOM 801 O O . ALA A 1 106 ? 9.628 0.816 -7.890 1.00 98.19 106 ALA A O 1
ATOM 802 N N . THR A 1 107 ? 10.121 0.856 -5.699 1.00 97.50 107 THR A N 1
ATOM 803 C CA . THR A 1 107 ? 11.441 1.488 -5.840 1.00 97.50 107 THR A CA 1
ATOM 804 C C . THR A 1 107 ? 12.415 0.588 -6.602 1.00 97.50 107 THR A C 1
ATOM 806 O O . THR A 1 107 ? 13.182 1.071 -7.433 1.00 97.50 107 THR A O 1
ATOM 809 N N . ALA A 1 108 ? 12.333 -0.727 -6.390 1.00 96.94 108 ALA A N 1
ATOM 810 C CA . ALA A 1 108 ? 13.089 -1.736 -7.127 1.00 96.94 108 ALA A CA 1
ATOM 811 C C . ALA A 1 108 ? 12.556 -2.002 -8.552 1.00 96.94 108 ALA A C 1
ATOM 813 O O . ALA A 1 108 ? 13.055 -2.898 -9.230 1.00 96.94 108 ALA A O 1
ATOM 814 N N . GLY A 1 109 ? 11.537 -1.264 -9.007 1.00 96.00 109 GLY A N 1
ATOM 815 C CA . GLY A 1 109 ? 10.913 -1.448 -10.319 1.00 96.00 109 GLY A CA 1
ATOM 816 C C . GLY A 1 109 ? 9.960 -2.642 -10.40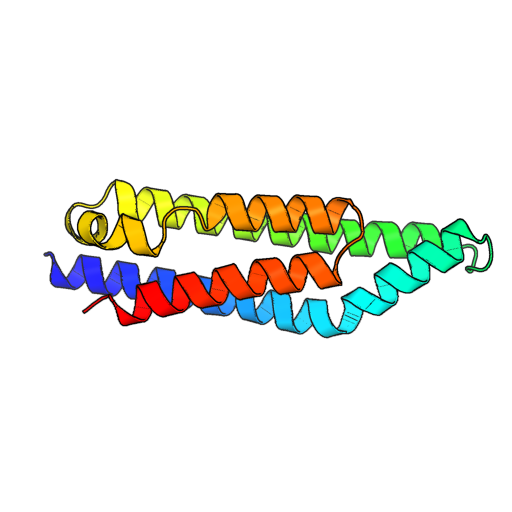1 1.00 96.00 109 GLY A C 1
ATOM 817 O O . GLY A 1 109 ? 9.456 -2.928 -11.474 1.00 96.00 109 GLY A O 1
ATOM 818 N N . GLN A 1 110 ? 9.666 -3.326 -9.294 1.00 97.56 110 GLN A N 1
ATOM 819 C CA . GLN A 1 110 ? 8.752 -4.473 -9.232 1.00 97.56 110 GLN A CA 1
ATOM 820 C C . GLN A 1 110 ? 7.308 -4.000 -8.994 1.00 97.56 110 GLN A C 1
ATOM 822 O O . GLN A 1 110 ? 6.679 -4.320 -7.981 1.00 97.56 110 GLN A O 1
ATOM 827 N N . LEU A 1 111 ? 6.776 -3.191 -9.909 1.00 97.88 111 LEU A N 1
ATOM 828 C CA . LEU A 1 111 ? 5.468 -2.544 -9.785 1.00 97.88 111 LEU A CA 1
ATOM 829 C C . LEU A 1 111 ? 4.301 -3.538 -9.723 1.00 97.88 111 LEU A C 1
ATOM 831 O O . LEU A 1 111 ? 3.368 -3.354 -8.940 1.00 97.88 111 LEU A O 1
ATOM 835 N N . THR A 1 112 ? 4.358 -4.615 -10.502 1.00 97.75 112 THR A N 1
ATOM 836 C CA . THR A 1 112 ? 3.354 -5.683 -10.485 1.00 97.75 112 THR A CA 1
ATOM 837 C C . THR A 1 112 ? 3.322 -6.365 -9.117 1.00 97.75 112 THR A C 1
ATOM 839 O O . THR A 1 112 ? 2.250 -6.623 -8.566 1.00 97.75 112 THR A O 1
ATOM 842 N N . GLN A 1 113 ? 4.495 -6.641 -8.540 1.00 98.25 113 GLN A N 1
ATOM 843 C CA . GLN A 1 113 ? 4.593 -7.255 -7.217 1.00 98.25 113 GLN A CA 1
ATOM 844 C C . GLN A 1 113 ? 4.159 -6.285 -6.110 1.00 98.25 113 GLN A C 1
ATOM 846 O O . GLN A 1 113 ? 3.417 -6.687 -5.217 1.00 98.25 113 GLN A O 1
ATOM 851 N N . SER A 1 114 ? 4.530 -5.007 -6.224 1.00 98.56 114 SER A N 1
ATOM 852 C CA . SER A 1 114 ? 4.053 -3.928 -5.351 1.00 98.56 114 SER A CA 1
ATOM 853 C C . SER A 1 114 ? 2.524 -3.870 -5.308 1.00 98.56 114 SER A C 1
ATOM 855 O O . SER A 1 114 ? 1.930 -3.899 -4.229 1.00 98.56 114 SER A O 1
ATOM 857 N N . GLY A 1 115 ? 1.863 -3.908 -6.471 1.00 98.31 115 GLY A N 1
ATOM 858 C CA . GLY A 1 115 ? 0.402 -3.949 -6.562 1.00 98.31 115 GLY A CA 1
ATOM 859 C C . GLY A 1 115 ? -0.222 -5.161 -5.861 1.00 98.31 115 GLY A C 1
ATOM 860 O O . GLY A 1 115 ? -1.219 -5.010 -5.157 1.00 98.31 115 GLY A O 1
ATOM 861 N N . LYS A 1 116 ? 0.385 -6.351 -5.984 1.00 98.38 116 LYS A N 1
ATOM 862 C CA . LYS A 1 116 ? -0.065 -7.560 -5.267 1.00 98.38 116 LYS A CA 1
ATOM 863 C C . LYS A 1 116 ? 0.082 -7.417 -3.753 1.00 98.38 116 LYS A C 1
ATOM 865 O O . LYS A 1 116 ? -0.828 -7.785 -3.022 1.00 98.38 116 LYS A O 1
ATOM 870 N N . THR A 1 117 ? 1.188 -6.852 -3.277 1.00 98.62 117 THR A N 1
ATOM 871 C CA . THR A 1 117 ? 1.387 -6.593 -1.842 1.00 98.62 117 THR A CA 1
ATOM 872 C C . THR A 1 117 ? 0.344 -5.605 -1.311 1.00 98.62 117 THR A C 1
ATOM 874 O O . THR A 1 117 ? -0.224 -5.818 -0.243 1.00 98.62 117 THR A O 1
ATOM 877 N N . LEU A 1 118 ? 0.015 -4.558 -2.076 1.00 98.69 118 LEU A N 1
ATOM 878 C CA . LEU A 1 118 ? -1.048 -3.615 -1.709 1.00 98.69 118 LEU A CA 1
ATOM 879 C C . LEU A 1 118 ? -2.442 -4.255 -1.723 1.00 98.69 118 LEU A C 1
ATOM 881 O O . LEU A 1 118 ? -3.306 -3.829 -0.958 1.00 98.69 118 LEU A O 1
ATOM 885 N N . LEU A 1 119 ? -2.678 -5.279 -2.545 1.00 98.56 119 LEU A N 1
ATOM 886 C CA . LEU A 1 119 ? -3.937 -6.025 -2.511 1.00 98.56 119 LEU A CA 1
ATOM 887 C C . LEU A 1 119 ? -4.129 -6.732 -1.161 1.00 98.56 119 LEU A C 1
ATOM 889 O O . LEU A 1 119 ? -5.210 -6.638 -0.588 1.00 98.56 119 LEU A O 1
ATOM 893 N N . LEU A 1 120 ? -3.070 -7.314 -0.588 1.00 98.31 120 LEU A N 1
ATOM 894 C CA . LEU A 1 120 ? -3.117 -7.906 0.759 1.00 98.31 120 LEU A CA 1
ATOM 895 C C . LEU A 1 120 ? -3.445 -6.861 1.840 1.00 98.31 120 LEU A C 1
ATOM 897 O O . LEU A 1 120 ? -4.130 -7.146 2.822 1.00 98.31 120 LEU A O 1
ATOM 901 N N . VAL A 1 121 ? -2.996 -5.614 1.653 1.00 98.56 121 VAL A N 1
ATOM 902 C CA . VAL A 1 121 ? -3.386 -4.494 2.524 1.00 98.56 121 VAL A CA 1
ATOM 903 C C . VAL A 1 121 ? -4.891 -4.218 2.411 1.00 98.56 121 VAL A C 1
ATOM 905 O O . VAL A 1 121 ? -5.545 -4.003 3.432 1.00 98.56 121 VAL A O 1
ATOM 908 N N . VAL A 1 122 ? -5.459 -4.244 1.199 1.00 98.62 122 VAL A N 1
ATOM 909 C CA . VAL A 1 122 ? -6.910 -4.092 0.982 1.00 98.62 122 VAL A CA 1
ATOM 910 C C . VAL A 1 122 ? -7.696 -5.219 1.647 1.00 98.62 122 VAL A C 1
ATOM 912 O O . VAL A 1 122 ? -8.710 -4.933 2.284 1.00 98.62 122 VAL A O 1
ATOM 915 N N . GLU A 1 123 ? -7.236 -6.464 1.541 1.00 98.19 123 GLU A N 1
ATOM 916 C CA . GLU A 1 123 ? -7.855 -7.622 2.199 1.00 98.19 123 GLU A CA 1
ATOM 917 C C . GLU A 1 123 ? -7.912 -7.413 3.716 1.00 98.19 123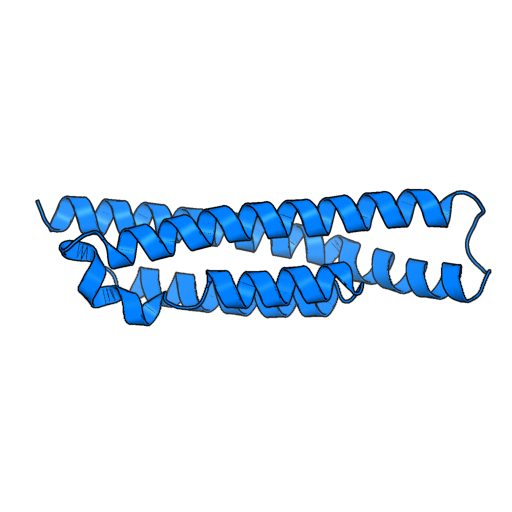 GLU A C 1
ATOM 919 O O . GLU A 1 123 ? -8.993 -7.385 4.299 1.00 98.19 123 GLU A O 1
ATOM 924 N N . LYS A 1 124 ? -6.775 -7.091 4.342 1.00 98.06 124 LYS A N 1
ATOM 925 C CA . LYS A 1 124 ? -6.696 -6.863 5.793 1.00 98.06 124 LYS A CA 1
ATOM 926 C C . LYS A 1 124 ? -7.549 -5.682 6.272 1.00 98.06 124 LYS A C 1
ATOM 928 O O . LYS A 1 124 ? -8.167 -5.735 7.340 1.00 98.06 124 LYS A O 1
ATOM 933 N N . LEU A 1 125 ? -7.612 -4.602 5.491 1.00 98.50 125 LEU A N 1
ATOM 934 C CA . LEU A 1 125 ? -8.520 -3.486 5.768 1.00 98.50 125 LEU A CA 1
ATOM 935 C C . LEU A 1 125 ? -9.990 -3.913 5.649 1.00 98.50 125 LEU A C 1
ATOM 937 O O . LEU A 1 125 ? -10.814 -3.479 6.452 1.00 98.50 125 LEU A O 1
ATOM 941 N N . SER A 1 126 ? -10.322 -4.754 4.671 1.00 98.44 126 SER A N 1
ATOM 942 C CA . SER A 1 126 ? -11.683 -5.260 4.459 1.00 98.44 126 SER A CA 1
ATOM 943 C C . SER A 1 126 ? -12.120 -6.173 5.604 1.00 98.44 126 SER A C 1
ATOM 945 O O . SER A 1 126 ? -13.212 -5.984 6.136 1.00 98.44 126 SER A O 1
ATOM 947 N N . ASP A 1 127 ? -11.239 -7.062 6.064 1.00 97.69 127 ASP A N 1
ATOM 948 C CA . ASP A 1 127 ? -11.471 -7.909 7.238 1.00 97.69 127 ASP A CA 1
ATOM 949 C C . ASP A 1 127 ? -11.656 -7.069 8.506 1.00 97.69 127 ASP A C 1
ATOM 951 O O . ASP A 1 127 ? -12.568 -7.304 9.301 1.00 97.69 127 ASP A O 1
ATOM 955 N N . THR A 1 128 ? -10.840 -6.021 8.670 1.00 97.56 128 THR A N 1
ATOM 956 C CA . THR A 1 128 ? -10.995 -5.067 9.778 1.00 97.56 128 THR A CA 1
ATOM 957 C C . THR A 1 128 ? -12.357 -4.378 9.724 1.00 97.56 128 THR A C 1
ATOM 959 O O . THR A 1 128 ? -13.011 -4.236 10.754 1.00 97.56 128 THR A O 1
ATOM 962 N N . LEU A 1 129 ? -12.801 -3.946 8.538 1.00 97.62 129 LEU A N 1
ATOM 963 C CA . LEU A 1 129 ? -14.106 -3.309 8.369 1.00 97.62 129 LEU A CA 1
ATOM 964 C C . LEU A 1 129 ? -15.252 -4.272 8.695 1.00 97.62 129 LEU A C 1
ATOM 966 O O . LEU A 1 129 ? -16.209 -3.854 9.336 1.00 97.62 129 LEU A O 1
ATOM 970 N N . ALA A 1 130 ? -15.145 -5.536 8.283 1.00 97.38 130 ALA A N 1
ATOM 971 C CA . ALA A 1 130 ? -16.142 -6.566 8.565 1.00 97.38 130 ALA A CA 1
ATOM 972 C C . ALA A 1 130 ? -16.211 -6.941 10.056 1.00 97.38 130 ALA A C 1
ATOM 974 O O . ALA A 1 130 ? -17.269 -7.335 10.540 1.00 97.38 130 ALA A O 1
ATOM 975 N N . ALA A 1 131 ? -15.099 -6.817 10.786 1.00 95.25 131 ALA A N 1
ATOM 976 C CA . ALA A 1 131 ? -15.044 -7.079 12.222 1.00 95.25 131 ALA A CA 1
ATOM 977 C C . ALA A 1 131 ? -15.614 -5.934 13.080 1.00 95.25 131 ALA A C 1
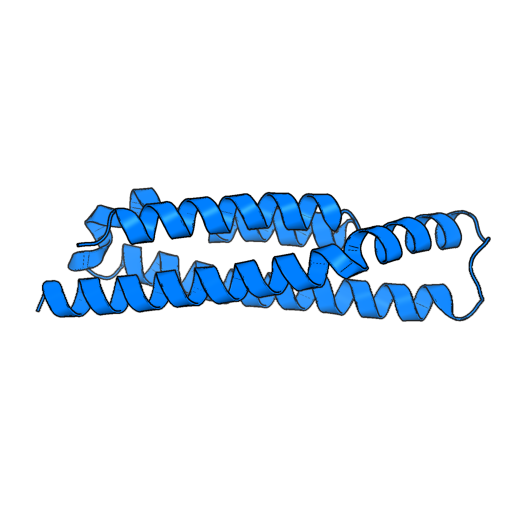ATOM 979 O O . ALA A 1 131 ? -15.951 -6.161 14.243 1.00 95.25 131 ALA A O 1
ATOM 980 N N . LEU A 1 132 ? -15.688 -4.709 12.547 1.00 93.38 132 LEU A N 1
ATOM 981 C CA . LEU A 1 132 ? -16.262 -3.567 13.259 1.00 93.38 132 LEU A CA 1
ATOM 982 C C . LEU A 1 132 ? -17.802 -3.650 13.277 1.00 93.38 132 LEU A C 1
ATOM 984 O O . LEU A 1 132 ? -18.396 -4.019 12.265 1.00 93.38 132 LEU A O 1
ATOM 988 N N . PRO A 1 133 ? -18.450 -3.294 14.402 1.00 83.62 133 PRO A N 1
ATOM 989 C CA . PRO A 1 133 ? -19.903 -3.369 14.554 1.00 83.62 133 PRO A CA 1
ATOM 990 C C . PRO A 1 133 ? -20.655 -2.165 13.969 1.00 83.62 133 PRO A C 1
ATOM 992 O O . PRO A 1 133 ? -20.038 -1.093 13.751 1.00 83.62 133 PRO A O 1
#

Secondary structure (DSSP, 8-state):
-HHHHHHHHHHHHHHHHHHHHHHHHHHHHHHHHHHHHHHHHHTT-S-TTHHHHHHHHHHHHHHHHHHHHHHHHHHHHHHHH-HHHHTTHHHHTTHHHHHHHHHHHHHTT-HHHHHHHHHHHHHHHHHHHHH--

Radius of gyration: 17.44 Å; chains: 1; bounding box: 40×18×51 Å